Protein AF-A0AB37VPS9-F1 (afdb_monomer)

Mean predicted aligned error: 8.53 Å

Solvent-accessible surface area (backbone atoms only — not comparable to full-atom values): 5348 Å² total; per-residue (Å²): 116,68,68,62,53,52,53,49,54,53,52,51,53,51,50,54,55,52,51,55,50,50,52,54,50,50,58,49,52,54,51,54,52,53,57,55,56,74,69,49,90,49,88,87,37,69,68,48,52,62,51,52,50,54,52,51,51,55,49,50,55,50,40,47,56,32,31,77,67,76,70,34,85,84,60,55,94,59,53,62,61,53,54,52,50,57,51,53,64,75,75,109

Radius of gyration: 18.32 Å; Cα contacts (8 Å, |Δi|>4): 33; chains: 1; bounding box: 44×15×58 Å

pLDDT: mean 77.24, std 10.45, range [51.62, 88.75]

Structure (mmCIF, N/CA/C/O backbone):
data_AF-A0AB37VPS9-F1
#
_entry.id   AF-A0AB37VPS9-F1
#
loop_
_atom_site.group_PDB
_atom_site.id
_atom_site.type_symbol
_atom_site.label_atom_id
_atom_site.label_alt_id
_atom_site.label_comp_id
_atom_site.label_asym_id
_atom_site.label_entity_id
_atom_site.label_seq_id
_atom_site.pdbx_PDB_ins_code
_atom_site.Cartn_x
_atom_site.Cartn_y
_atom_site.Cartn_z
_atom_site.occupancy
_atom_site.B_iso_or_equiv
_atom_site.auth_seq_id
_atom_site.auth_comp_id
_atom_site.auth_asym_id
_atom_site.auth_atom_id
_atom_site.pdbx_PDB_model_num
ATOM 1 N N . MET A 1 1 ? -21.061 1.021 34.706 1.00 63.16 1 MET A N 1
ATOM 2 C CA . MET A 1 1 ? -21.100 1.383 33.267 1.00 63.16 1 MET A CA 1
ATOM 3 C C . MET A 1 1 ? -19.991 2.356 32.847 1.00 63.16 1 MET A C 1
ATOM 5 O O . MET A 1 1 ? -19.428 2.153 31.784 1.00 63.16 1 MET A O 1
ATOM 9 N N . LEU A 1 2 ? -19.597 3.344 33.666 1.00 68.31 2 LEU A N 1
ATOM 10 C CA . LEU A 1 2 ? -18.552 4.334 33.317 1.00 68.31 2 LEU A CA 1
ATOM 11 C C . LEU A 1 2 ? -17.146 3.759 33.032 1.00 68.31 2 LEU A C 1
ATOM 13 O O . LEU A 1 2 ? -16.463 4.247 32.137 1.00 68.31 2 LEU A O 1
ATOM 17 N N . TYR A 1 3 ? -16.723 2.704 33.736 1.00 71.00 3 TYR A N 1
ATOM 18 C CA . TYR A 1 3 ? -15.385 2.109 33.562 1.00 71.00 3 TYR A CA 1
ATOM 19 C C . TYR A 1 3 ? -15.191 1.443 32.184 1.00 71.00 3 TYR A C 1
ATOM 21 O O . TYR A 1 3 ? -14.120 1.525 31.584 1.00 71.00 3 TYR A O 1
ATOM 29 N N . GLY A 1 4 ? -16.252 0.828 31.648 1.00 76.38 4 GLY A N 1
ATOM 30 C CA . GLY A 1 4 ? -16.241 0.237 30.304 1.00 76.38 4 GLY A CA 1
ATOM 31 C C . GLY A 1 4 ? -16.140 1.295 29.204 1.00 76.38 4 GLY A C 1
ATOM 32 O O . GLY A 1 4 ? -15.419 1.109 28.231 1.00 76.38 4 GLY A O 1
ATOM 33 N N . LEU A 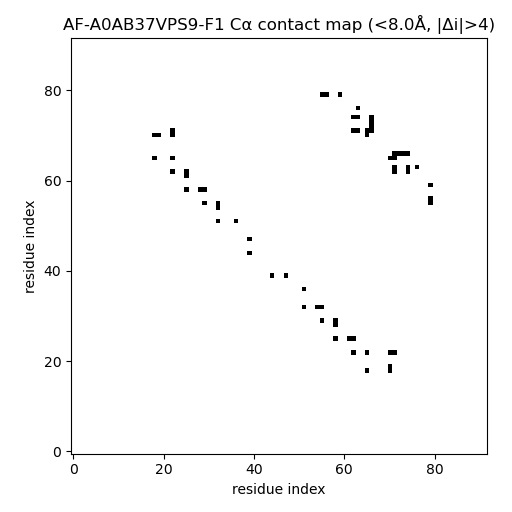1 5 ? -16.792 2.446 29.394 1.00 78.06 5 LEU A N 1
ATOM 34 C CA . LEU A 1 5 ? -16.706 3.556 28.447 1.00 78.06 5 LEU A CA 1
ATOM 35 C C . LEU A 1 5 ? -15.309 4.197 28.466 1.00 78.06 5 LEU A C 1
ATOM 37 O O . LEU A 1 5 ? -14.738 4.438 27.412 1.00 78.06 5 LEU A O 1
ATOM 41 N N . PHE A 1 6 ? -14.725 4.406 29.652 1.00 78.94 6 PHE A N 1
ATOM 42 C CA . PHE A 1 6 ? -13.376 4.971 29.796 1.00 78.94 6 PHE A CA 1
ATOM 43 C C . PHE A 1 6 ? -12.297 4.100 29.130 1.00 78.94 6 PHE A C 1
ATOM 45 O O . PHE A 1 6 ? -11.475 4.602 28.363 1.00 78.94 6 PHE A O 1
ATOM 52 N N . THR A 1 7 ? -12.334 2.787 29.377 1.00 82.62 7 THR A N 1
ATOM 53 C CA . THR A 1 7 ? -11.389 1.831 28.775 1.00 82.62 7 THR A CA 1
ATOM 54 C C . THR A 1 7 ? -11.543 1.747 27.257 1.00 82.62 7 THR A C 1
ATOM 56 O O . THR A 1 7 ? -10.533 1.746 26.555 1.00 82.62 7 THR A O 1
ATOM 59 N N . PHE A 1 8 ? -12.775 1.771 26.736 1.00 84.94 8 PHE A N 1
ATOM 60 C CA . PHE A 1 8 ? -13.041 1.816 25.296 1.00 84.94 8 PHE A CA 1
ATOM 61 C C . PHE A 1 8 ? -12.441 3.063 24.630 1.00 84.94 8 PHE A C 1
ATOM 63 O O . PHE A 1 8 ? -11.721 2.943 23.638 1.00 84.94 8 PHE A O 1
ATOM 70 N N . THR A 1 9 ? -12.659 4.255 25.196 1.00 87.25 9 THR A N 1
ATOM 71 C CA . THR A 1 9 ? -12.121 5.509 24.644 1.00 87.25 9 THR A CA 1
ATOM 72 C C . THR A 1 9 ? -10.592 5.515 24.637 1.00 87.25 9 THR A C 1
ATOM 74 O O . THR A 1 9 ? -9.971 5.947 23.664 1.00 87.25 9 THR A O 1
ATOM 77 N N . GLN A 1 10 ? -9.968 4.996 25.699 1.00 82.50 10 GLN A N 1
ATOM 78 C CA . GLN A 1 10 ? -8.512 4.906 25.796 1.00 82.50 10 GLN A CA 1
ATOM 79 C C . GLN A 1 10 ? -7.933 3.921 24.762 1.00 82.50 10 GLN A C 1
ATOM 81 O O . GLN A 1 10 ? -6.921 4.219 24.123 1.00 82.50 10 GLN A O 1
ATOM 86 N N . LEU A 1 11 ? -8.598 2.779 24.551 1.00 84.19 11 LEU A N 1
ATOM 87 C CA . LEU A 1 11 ? -8.208 1.781 23.552 1.00 84.19 11 LEU A CA 1
ATOM 88 C C . LEU A 1 11 ? -8.345 2.331 22.122 1.00 84.19 11 LEU A C 1
ATOM 90 O O . LEU A 1 11 ? -7.436 2.176 21.306 1.00 84.19 11 LEU A O 1
ATOM 94 N N . TYR A 1 12 ? -9.442 3.043 21.843 1.00 86.50 12 TYR A N 1
ATOM 95 C CA . TYR A 1 12 ? -9.675 3.702 20.558 1.00 86.50 12 TYR A CA 1
ATOM 96 C C . TYR A 1 12 ? -8.617 4.777 20.266 1.00 86.50 12 TYR A C 1
ATOM 98 O O . TYR A 1 12 ? -8.076 4.836 19.162 1.00 86.50 12 TYR A O 1
ATOM 106 N N . GLY A 1 13 ? -8.246 5.585 21.265 1.00 86.31 13 GLY A N 1
ATOM 107 C CA . GLY A 1 13 ? -7.177 6.579 21.132 1.00 86.31 13 GLY A CA 1
ATOM 108 C C . GLY A 1 13 ? -5.811 5.961 20.803 1.00 86.31 13 GLY A C 1
ATOM 109 O O . GLY A 1 13 ? -5.081 6.483 19.956 1.00 86.31 13 GLY A O 1
ATOM 110 N N . LEU A 1 14 ? -5.472 4.822 21.420 1.00 86.50 14 LEU A N 1
ATOM 111 C CA . LEU A 1 14 ? -4.243 4.087 21.103 1.00 86.50 14 LEU A CA 1
ATOM 112 C C . LEU A 1 14 ? -4.266 3.551 19.665 1.00 86.50 14 LEU A C 1
ATOM 114 O O . LEU A 1 14 ? -3.279 3.710 18.946 1.00 86.50 14 LEU A O 1
ATOM 118 N N . TYR A 1 15 ? -5.393 2.975 19.237 1.00 85.88 15 TYR A N 1
ATOM 119 C CA . TYR A 1 15 ? -5.587 2.486 17.871 1.00 85.88 15 TYR A CA 1
ATOM 120 C C . TYR A 1 15 ? -5.358 3.596 16.835 1.00 85.88 15 TYR A C 1
ATOM 122 O O . TYR A 1 15 ? -4.510 3.443 15.958 1.00 85.88 15 TYR A O 1
ATOM 130 N N . GLN A 1 16 ? -6.014 4.753 16.987 1.00 87.81 16 GLN A N 1
ATOM 131 C CA . GLN A 1 16 ? -5.840 5.900 16.083 1.00 87.81 16 GLN A CA 1
ATOM 132 C C . GLN A 1 16 ? -4.371 6.337 15.988 1.00 87.81 16 GLN A C 1
ATOM 134 O O . GLN A 1 16 ? -3.849 6.570 14.899 1.00 87.81 16 GLN A O 1
ATOM 139 N N . LYS A 1 17 ? -3.670 6.399 17.127 1.00 85.56 17 LYS A N 1
ATOM 140 C CA . LYS A 1 17 ? -2.251 6.775 17.173 1.00 85.56 17 LYS A CA 1
ATOM 141 C C . LYS A 1 17 ? -1.365 5.788 16.411 1.00 85.56 17 LYS A C 1
ATOM 143 O O . LYS A 1 17 ? -0.461 6.217 15.693 1.00 85.56 17 LYS A O 1
ATOM 148 N N . VAL A 1 18 ? -1.597 4.486 16.580 1.00 84.94 18 VAL A N 1
ATOM 149 C CA . VAL A 1 18 ? -0.838 3.441 15.878 1.00 84.94 18 VAL A CA 1
ATOM 150 C C . VAL A 1 18 ? -1.101 3.519 14.380 1.00 84.94 18 VAL A C 1
ATOM 152 O O . VAL A 1 18 ? -0.143 3.582 13.612 1.00 84.94 18 VAL A O 1
ATOM 155 N N . VAL A 1 19 ? -2.365 3.602 13.961 1.00 87.31 19 VAL A N 1
ATOM 156 C CA . VAL A 1 19 ? -2.703 3.647 12.535 1.00 87.31 19 VAL A CA 1
ATOM 157 C C . VAL A 1 19 ? -2.142 4.899 11.860 1.00 87.31 19 VAL A C 1
ATOM 159 O O . VAL A 1 19 ? -1.519 4.790 10.807 1.00 87.31 19 VAL A O 1
ATOM 162 N N . ASN A 1 20 ? -2.220 6.067 12.500 1.00 85.38 20 ASN A N 1
ATOM 163 C CA . ASN A 1 20 ? -1.612 7.293 11.970 1.00 85.38 20 ASN A CA 1
ATOM 164 C C . ASN A 1 20 ? -0.088 7.169 11.799 1.00 85.38 20 ASN A C 1
ATOM 166 O O . ASN A 1 20 ? 0.487 7.719 10.857 1.00 85.38 20 ASN A O 1
ATOM 170 N N . LYS A 1 21 ? 0.586 6.425 12.685 1.00 83.81 21 LYS A N 1
ATOM 171 C CA . LYS A 1 21 ? 2.020 6.149 12.546 1.00 83.81 21 LYS A CA 1
ATOM 172 C C . LYS A 1 21 ? 2.300 5.239 11.349 1.00 83.81 21 LYS A C 1
ATOM 174 O O . LYS A 1 21 ? 3.259 5.499 10.630 1.00 83.81 21 LYS A O 1
ATOM 179 N N . ILE A 1 22 ? 1.461 4.229 11.112 1.00 86.81 22 ILE A N 1
ATOM 180 C CA . ILE A 1 22 ? 1.560 3.359 9.930 1.00 86.81 22 ILE A CA 1
ATOM 181 C C . ILE A 1 22 ? 1.375 4.191 8.657 1.00 86.81 22 ILE A C 1
ATOM 183 O O . ILE A 1 22 ? 2.242 4.147 7.792 1.00 86.81 22 ILE A O 1
ATOM 187 N N . VAL A 1 23 ? 0.335 5.031 8.583 1.00 86.44 23 VAL A N 1
ATOM 188 C CA . VAL A 1 23 ? 0.104 5.957 7.455 1.00 86.44 23 VAL A CA 1
ATOM 189 C C . VAL A 1 23 ? 1.341 6.821 7.180 1.00 86.44 23 VAL A C 1
ATOM 191 O O . VAL A 1 23 ? 1.767 6.966 6.036 1.00 86.44 23 VAL A O 1
ATOM 194 N N . SER A 1 24 ? 1.961 7.374 8.229 1.00 84.31 24 SER A N 1
ATOM 195 C CA . SER A 1 24 ? 3.174 8.186 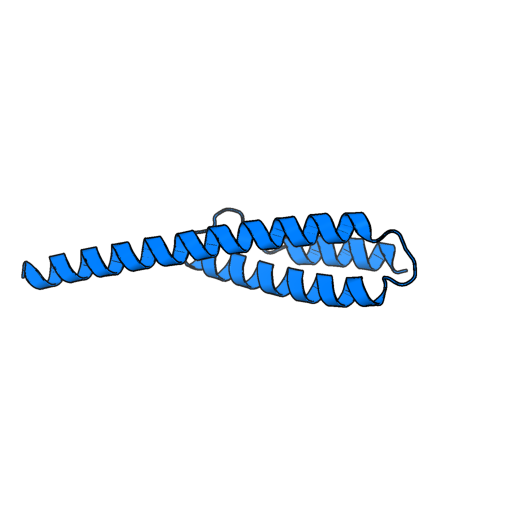8.082 1.00 84.31 24 SER A CA 1
ATOM 196 C C . SER A 1 24 ? 4.364 7.391 7.538 1.00 84.31 24 SER A C 1
ATOM 198 O O . SER A 1 24 ? 5.105 7.924 6.715 1.00 84.31 24 SER A O 1
ATOM 200 N N . VAL A 1 25 ? 4.558 6.147 7.982 1.00 84.19 25 VAL A N 1
ATOM 201 C CA . VAL A 1 25 ? 5.640 5.277 7.491 1.00 84.19 25 VAL A CA 1
ATOM 202 C C . VAL A 1 25 ? 5.400 4.880 6.037 1.00 84.19 25 VAL A C 1
ATOM 204 O O . VAL A 1 25 ? 6.321 4.975 5.235 1.00 8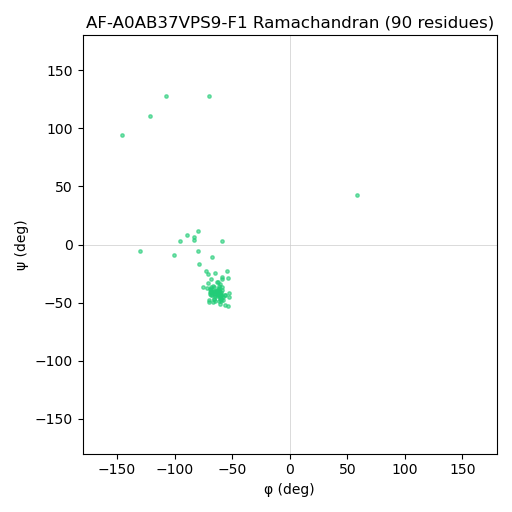4.19 25 VAL A O 1
ATOM 207 N N . VAL A 1 26 ? 4.168 4.518 5.680 1.00 88.75 26 VAL A N 1
ATOM 208 C CA . VAL A 1 26 ? 3.782 4.161 4.305 1.00 88.75 26 VAL A CA 1
ATOM 209 C C . VAL A 1 26 ? 4.071 5.307 3.342 1.00 88.75 26 VAL A C 1
ATOM 211 O O . VAL A 1 26 ? 4.735 5.094 2.337 1.00 88.75 26 VAL A O 1
ATOM 214 N N . ASN A 1 27 ? 3.670 6.535 3.684 1.00 84.19 27 ASN A N 1
ATOM 215 C CA . ASN A 1 27 ? 3.947 7.708 2.850 1.00 84.19 27 ASN A CA 1
ATOM 216 C C . ASN A 1 27 ? 5.451 7.987 2.679 1.00 84.19 27 ASN A C 1
ATOM 218 O O . ASN A 1 27 ? 5.861 8.500 1.642 1.00 84.19 27 ASN A O 1
ATOM 222 N N . LYS A 1 28 ? 6.278 7.685 3.691 1.00 85.00 28 LYS A N 1
ATOM 223 C CA . LYS A 1 28 ? 7.739 7.824 3.577 1.00 85.00 28 LYS A CA 1
ATOM 224 C C . LYS A 1 28 ? 8.326 6.783 2.635 1.00 85.00 28 LYS A C 1
ATOM 226 O O . LYS A 1 28 ? 9.087 7.156 1.753 1.00 85.00 28 LYS A O 1
ATOM 231 N N . LEU A 1 29 ? 7.936 5.520 2.801 1.00 84.50 29 LEU A N 1
ATOM 232 C CA . LEU A 1 29 ? 8.389 4.433 1.935 1.00 84.50 29 LEU A CA 1
ATOM 233 C C . LEU A 1 29 ? 8.000 4.691 0.477 1.00 84.50 29 LEU A C 1
ATOM 235 O O . LEU A 1 29 ? 8.811 4.479 -0.414 1.00 84.50 29 LEU A O 1
ATOM 239 N N . ASP A 1 30 ? 6.789 5.199 0.239 1.00 83.12 30 ASP A N 1
ATOM 240 C CA . ASP A 1 30 ? 6.302 5.482 -1.113 1.00 83.12 30 ASP A CA 1
ATOM 241 C C . ASP A 1 30 ? 7.200 6.496 -1.833 1.00 83.12 30 ASP A C 1
ATOM 243 O O . ASP A 1 30 ? 7.632 6.267 -2.962 1.00 83.12 30 ASP A O 1
ATOM 247 N N . LYS A 1 31 ? 7.575 7.559 -1.111 1.00 82.94 31 LYS A N 1
ATOM 248 C CA . LYS A 1 31 ? 8.493 8.595 -1.583 1.00 82.94 31 LYS A CA 1
ATOM 249 C C . LYS A 1 31 ? 9.923 8.076 -1.781 1.00 82.94 31 LYS A C 1
ATOM 251 O O . LYS A 1 31 ? 10.556 8.411 -2.776 1.00 82.94 31 LYS A O 1
ATOM 256 N N . GLU A 1 32 ? 10.440 7.276 -0.849 1.00 80.38 32 GLU A N 1
ATOM 257 C CA . GLU A 1 32 ? 11.777 6.671 -0.965 1.00 80.38 32 GLU A CA 1
ATOM 258 C C . GLU A 1 32 ? 11.868 5.753 -2.198 1.00 80.38 32 GLU A C 1
ATOM 260 O O . GLU A 1 32 ? 12.884 5.753 -2.896 1.00 80.38 32 GLU A O 1
ATOM 265 N N . LEU A 1 33 ? 10.797 5.017 -2.520 1.00 79.56 33 LEU A N 1
ATOM 266 C CA . LEU A 1 33 ? 10.736 4.205 -3.738 1.00 79.56 33 LEU A CA 1
ATOM 267 C C . LEU A 1 33 ? 10.671 5.045 -5.018 1.00 79.56 33 LEU A C 1
ATOM 269 O O . LEU A 1 33 ? 11.315 4.673 -6.001 1.00 79.56 33 LEU A O 1
ATOM 273 N N . ASP A 1 34 ? 9.940 6.163 -5.026 1.00 77.12 34 ASP A N 1
ATOM 274 C CA . ASP A 1 34 ? 9.935 7.093 -6.166 1.00 77.12 34 ASP A CA 1
ATOM 275 C C . ASP A 1 34 ? 11.339 7.648 -6.439 1.00 77.12 34 ASP A C 1
ATOM 277 O O . ASP A 1 34 ? 11.819 7.626 -7.575 1.00 77.12 34 ASP A O 1
ATOM 281 N N . GLU A 1 35 ? 12.041 8.087 -5.390 1.00 71.88 35 GLU A N 1
ATOM 282 C CA . GLU A 1 35 ? 13.410 8.601 -5.492 1.00 71.88 35 GLU A CA 1
ATOM 283 C C . GLU A 1 35 ? 14.371 7.533 -6.045 1.00 71.88 35 GLU A C 1
ATOM 285 O O . GLU A 1 35 ? 15.162 7.815 -6.949 1.00 71.88 35 GLU A O 1
ATOM 290 N N . LEU A 1 36 ? 14.263 6.278 -5.592 1.00 67.50 36 LEU A N 1
ATOM 291 C CA . LEU A 1 36 ? 15.070 5.168 -6.113 1.00 67.50 36 LEU A CA 1
ATOM 292 C C . LEU A 1 36 ? 14.815 4.873 -7.599 1.00 67.50 36 LEU A C 1
ATOM 294 O O . LEU A 1 36 ? 15.750 4.469 -8.300 1.00 67.50 36 LEU A O 1
ATOM 298 N N . ASN A 1 37 ? 13.589 5.087 -8.086 1.00 65.12 37 ASN A N 1
ATOM 299 C CA . ASN A 1 37 ? 13.246 4.886 -9.493 1.00 65.12 37 ASN A CA 1
ATOM 300 C C . ASN A 1 37 ? 13.935 5.921 -10.400 1.00 65.12 37 ASN A C 1
ATOM 302 O O . ASN A 1 37 ? 14.505 5.561 -11.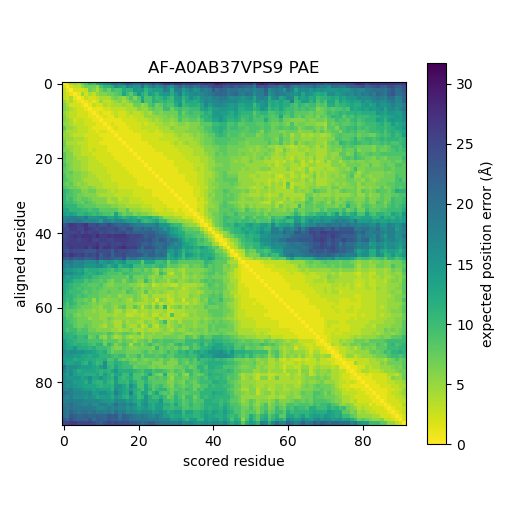432 1.00 65.12 37 ASN A O 1
ATOM 306 N N . THR A 1 38 ? 13.988 7.189 -9.967 1.00 64.62 38 THR A N 1
ATOM 307 C CA . THR A 1 38 ? 14.666 8.271 -10.715 1.00 64.62 38 THR A CA 1
ATOM 308 C C . THR A 1 38 ? 16.176 8.073 -10.834 1.00 64.62 38 THR A C 1
ATOM 310 O O . THR A 1 38 ? 16.798 8.539 -11.782 1.00 64.62 38 THR A O 1
ATOM 313 N N . LEU A 1 39 ? 16.784 7.322 -9.913 1.00 55.50 39 LEU A N 1
ATOM 314 C CA . LEU A 1 39 ? 18.211 7.021 -9.954 1.00 55.50 39 LEU A CA 1
ATOM 315 C C . LEU A 1 39 ? 18.545 5.896 -10.950 1.00 55.50 39 LEU A C 1
ATOM 317 O O . LEU A 1 39 ? 19.722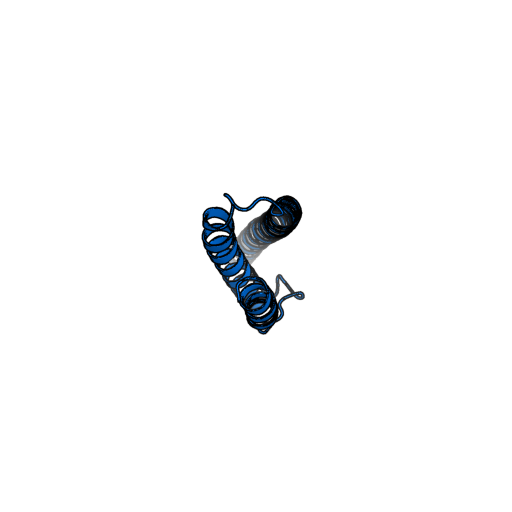 5.580 -11.114 1.00 55.50 39 LEU A O 1
ATOM 321 N N . SER A 1 40 ? 17.567 5.231 -11.580 1.00 53.56 40 SER A N 1
ATOM 322 C CA . SER A 1 40 ? 17.750 3.920 -12.223 1.00 53.56 40 SER A CA 1
ATOM 323 C C . SER A 1 40 ? 18.326 3.889 -13.653 1.00 53.56 40 SER A C 1
ATOM 325 O O . SER A 1 40 ? 18.496 2.796 -14.183 1.00 53.56 40 SER A O 1
ATOM 327 N N . GLU A 1 41 ? 18.766 5.016 -14.228 1.00 57.78 41 GLU A N 1
ATOM 328 C CA . GLU A 1 41 ? 19.274 5.149 -15.619 1.00 57.78 41 GLU A CA 1
ATOM 329 C C . GLU A 1 41 ? 20.502 4.275 -16.014 1.00 57.78 41 GLU A C 1
ATOM 331 O O . GLU A 1 41 ? 20.999 4.371 -17.133 1.00 57.78 41 GLU A O 1
ATOM 336 N N . ASN A 1 42 ? 21.020 3.401 -15.141 1.00 55.31 42 ASN A N 1
ATOM 337 C CA . ASN A 1 42 ? 22.232 2.606 -15.387 1.00 55.31 42 ASN A CA 1
ATOM 338 C C . ASN A 1 42 ? 21.912 1.105 -15.649 1.00 55.31 42 ASN A C 1
ATOM 340 O O . ASN A 1 42 ? 21.259 0.482 -14.807 1.00 55.31 42 ASN A O 1
ATOM 344 N N . PRO A 1 43 ? 22.402 0.480 -16.744 1.00 53.00 43 PRO A N 1
ATOM 345 C CA . PRO A 1 43 ? 22.095 -0.906 -17.144 1.00 53.00 43 PRO A CA 1
ATOM 346 C C . PRO A 1 43 ? 22.349 -2.026 -16.116 1.00 53.00 43 PRO A C 1
ATOM 348 O O . PRO A 1 43 ? 21.695 -3.068 -16.186 1.00 53.00 43 PRO A O 1
ATOM 351 N N . GLU A 1 44 ? 23.227 -1.841 -15.124 1.00 56.25 44 GLU A N 1
ATOM 352 C CA . GLU A 1 44 ? 23.422 -2.819 -14.031 1.00 56.25 44 GLU A CA 1
ATOM 353 C C . GLU A 1 44 ? 22.194 -2.937 -13.090 1.00 56.25 44 GLU A C 1
ATOM 355 O O . GLU A 1 44 ? 22.085 -3.867 -12.288 1.00 56.25 44 GLU A O 1
ATOM 360 N N . LYS A 1 45 ? 21.212 -2.029 -13.206 1.00 54.34 45 LYS A N 1
ATOM 361 C CA . LYS A 1 45 ? 20.057 -1.885 -12.300 1.00 54.34 45 LYS A CA 1
ATOM 362 C C . LYS A 1 45 ? 18.823 -2.716 -12.666 1.00 54.34 45 LYS A C 1
ATOM 364 O O . LYS A 1 45 ? 17.804 -2.610 -11.985 1.00 54.34 45 LYS A O 1
ATOM 369 N N . LYS A 1 46 ? 18.898 -3.631 -13.640 1.00 53.19 46 LYS A N 1
ATOM 370 C CA . LYS A 1 46 ? 17.800 -4.582 -13.941 1.00 53.19 46 LYS A CA 1
ATOM 371 C C . LYS A 1 46 ? 17.432 -5.463 -12.726 1.00 53.19 46 LYS A C 1
ATOM 373 O O . LYS A 1 46 ? 16.277 -5.852 -12.564 1.00 53.19 46 LYS A O 1
ATOM 378 N N . HIS A 1 47 ? 18.392 -5.713 -11.825 1.00 51.72 47 HIS A N 1
ATOM 379 C CA . HIS A 1 47 ? 18.160 -6.346 -10.517 1.00 51.72 47 HIS A CA 1
ATOM 380 C C . HIS A 1 47 ? 17.423 -5.442 -9.509 1.00 51.72 47 HIS A C 1
ATOM 382 O O . HIS A 1 47 ? 16.737 -5.955 -8.626 1.00 51.72 47 HIS A O 1
ATOM 388 N N . ASN A 1 48 ? 17.523 -4.117 -9.651 1.00 66.94 48 ASN A N 1
ATOM 389 C CA . ASN A 1 48 ? 16.844 -3.149 -8.793 1.00 66.94 48 ASN A CA 1
ATOM 390 C C . ASN A 1 48 ? 15.346 -3.050 -9.123 1.00 66.94 48 ASN A C 1
ATOM 392 O O . ASN A 1 48 ? 14.533 -2.994 -8.212 1.00 66.94 48 ASN A O 1
ATOM 396 N N . LEU A 1 49 ? 14.962 -3.143 -10.402 1.00 70.50 49 LEU A N 1
ATOM 397 C CA . LEU A 1 49 ? 13.557 -3.048 -10.834 1.00 70.50 49 LEU A CA 1
ATOM 398 C C . LEU A 1 49 ? 12.661 -4.136 -10.232 1.00 70.50 49 LEU A C 1
ATOM 400 O O . LEU A 1 49 ? 11.590 -3.836 -9.719 1.00 70.50 49 LEU A O 1
ATOM 404 N N . LYS A 1 50 ? 13.101 -5.403 -10.225 1.00 69.88 50 LYS A N 1
ATOM 405 C CA . LYS A 1 50 ? 12.325 -6.488 -9.590 1.00 69.88 50 LYS A CA 1
ATOM 406 C C . LYS A 1 50 ? 12.145 -6.271 -8.088 1.00 69.88 50 LYS A C 1
ATOM 408 O O . LYS A 1 50 ? 11.088 -6.593 -7.556 1.00 69.88 50 LYS A O 1
ATOM 413 N N . LYS A 1 51 ? 13.175 -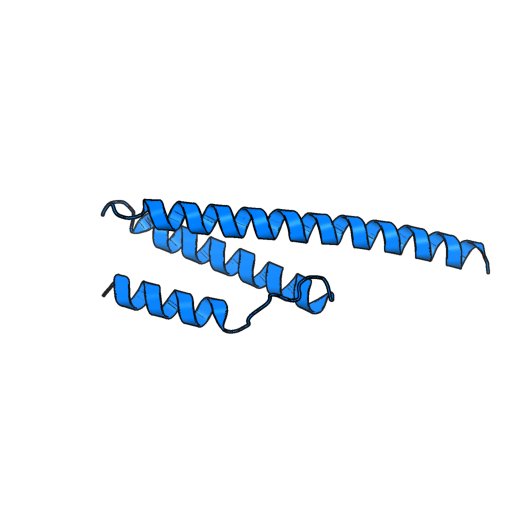5.759 -7.410 1.00 74.31 51 LYS A N 1
ATOM 414 C CA . LYS A 1 51 ? 13.134 -5.482 -5.972 1.00 74.31 51 LYS A CA 1
ATOM 415 C C . LYS A 1 51 ? 12.202 -4.306 -5.671 1.00 74.31 51 LYS A C 1
ATOM 417 O O . LYS A 1 51 ? 11.284 -4.467 -4.876 1.00 74.31 51 LYS A O 1
ATOM 422 N N . TRP A 1 52 ? 12.372 -3.204 -6.396 1.00 77.31 52 TRP A N 1
ATOM 423 C CA . TRP A 1 52 ? 11.508 -2.024 -6.358 1.00 77.31 52 TRP A CA 1
ATOM 424 C C . TRP A 1 52 ? 10.033 -2.389 -6.568 1.00 77.31 52 TRP A C 1
ATOM 426 O O . TRP A 1 52 ? 9.159 -1.935 -5.842 1.00 77.31 52 TRP A O 1
ATOM 436 N N . LEU A 1 53 ? 9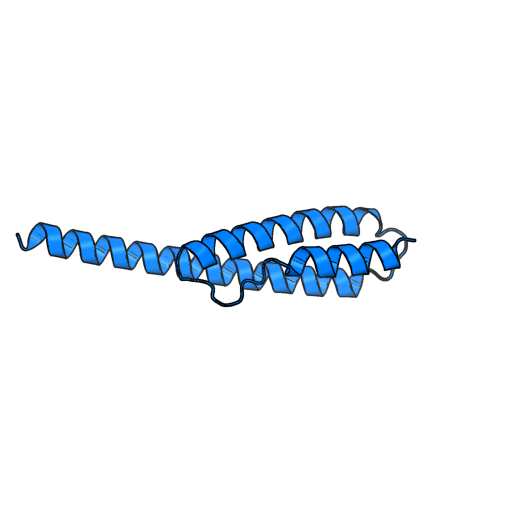.757 -3.300 -7.500 1.00 77.88 53 LEU A N 1
ATOM 437 C CA . LEU A 1 53 ? 8.408 -3.753 -7.820 1.00 77.88 53 LEU A CA 1
ATOM 438 C C . LEU A 1 53 ? 7.770 -4.576 -6.686 1.00 77.88 53 LEU A C 1
ATOM 440 O O . LEU A 1 53 ? 6.579 -4.445 -6.408 1.00 77.88 53 LEU A O 1
ATOM 444 N N . VAL A 1 54 ? 8.555 -5.419 -6.007 1.00 79.19 54 VAL A N 1
ATOM 445 C CA . VAL A 1 54 ? 8.103 -6.130 -4.799 1.00 79.19 54 VAL A CA 1
ATOM 446 C C . VAL A 1 54 ? 7.834 -5.141 -3.661 1.00 79.19 54 VAL A C 1
ATOM 448 O O . VAL A 1 54 ? 6.832 -5.282 -2.961 1.00 79.19 54 VAL A O 1
ATOM 451 N N . GLU A 1 55 ? 8.681 -4.123 -3.504 1.00 82.94 55 GLU A N 1
ATOM 452 C CA . GLU A 1 55 ? 8.509 -3.065 -2.503 1.00 82.94 55 GLU A CA 1
ATOM 453 C C . GLU A 1 55 ? 7.252 -2.218 -2.791 1.00 82.94 55 GLU A C 1
ATOM 455 O O . GLU A 1 55 ? 6.448 -2.001 -1.883 1.00 82.94 55 GLU A O 1
ATOM 460 N N . ARG A 1 56 ? 6.994 -1.849 -4.055 1.00 85.25 56 ARG A N 1
ATOM 461 C CA . ARG A 1 56 ? 5.769 -1.149 -4.490 1.00 85.25 56 ARG A CA 1
ATOM 462 C C . ARG A 1 56 ? 4.504 -1.953 -4.208 1.00 85.25 56 ARG A C 1
ATOM 464 O O . ARG A 1 56 ? 3.560 -1.411 -3.634 1.00 85.25 56 ARG A O 1
ATOM 471 N N . LYS A 1 57 ? 4.497 -3.258 -4.517 1.00 82.00 57 LYS A N 1
ATOM 472 C CA . LYS A 1 57 ? 3.372 -4.145 -4.161 1.00 82.00 57 LYS A CA 1
ATOM 473 C C . LYS A 1 57 ? 3.116 -4.165 -2.658 1.00 82.00 57 LYS A C 1
ATOM 475 O O . LYS A 1 57 ? 1.970 -4.064 -2.236 1.00 82.00 57 LYS A O 1
ATOM 480 N N . ALA A 1 58 ? 4.171 -4.276 -1.851 1.00 83.44 58 ALA A N 1
ATOM 481 C CA . ALA A 1 58 ? 4.034 -4.306 -0.399 1.00 83.44 58 ALA A CA 1
ATOM 482 C C . ALA A 1 58 ? 3.421 -3.004 0.143 1.00 83.44 58 ALA A C 1
ATOM 484 O O . ALA A 1 58 ? 2.527 -3.052 0.985 1.00 83.44 58 ALA A O 1
ATOM 485 N N . ILE A 1 59 ? 3.852 -1.845 -0.364 1.00 86.94 59 ILE A N 1
ATOM 486 C CA . ILE A 1 59 ? 3.269 -0.547 0.006 1.00 86.94 59 ILE A CA 1
ATOM 487 C C . ILE A 1 59 ? 1.799 -0.468 -0.405 1.00 86.94 59 ILE A C 1
ATOM 489 O O . ILE A 1 59 ? 0.976 -0.032 0.399 1.00 86.94 59 ILE A O 1
ATOM 493 N N . HIS A 1 60 ? 1.456 -0.907 -1.616 1.00 87.19 60 HIS A N 1
ATOM 494 C CA . HIS A 1 60 ? 0.085 -0.877 -2.118 1.00 87.19 60 HIS A CA 1
ATOM 495 C C . HIS A 1 60 ? -0.875 -1.736 -1.275 1.00 87.19 60 HIS A C 1
ATOM 497 O O . HIS A 1 60 ? -1.961 -1.278 -0.923 1.00 87.19 60 HIS A O 1
ATOM 503 N N . GLU A 1 61 ? -0.457 -2.933 -0.856 1.00 82.69 61 GLU A N 1
ATOM 504 C CA . GLU A 1 61 ? -1.247 -3.770 0.062 1.00 82.69 61 GLU A CA 1
ATOM 505 C C . GLU A 1 61 ? -1.468 -3.081 1.419 1.00 82.69 61 GLU A C 1
ATOM 507 O O . GLU A 1 61 ? -2.565 -3.119 1.976 1.00 82.69 61 GLU A O 1
ATOM 512 N N . ILE A 1 62 ? -0.462 -2.375 1.949 1.00 87.75 62 ILE A N 1
ATOM 513 C CA . ILE A 1 62 ? -0.634 -1.613 3.194 1.00 87.75 62 ILE A CA 1
ATOM 514 C C . ILE A 1 62 ? -1.569 -0.412 2.973 1.00 87.75 62 ILE A C 1
ATOM 516 O O . ILE A 1 62 ? -2.423 -0.154 3.823 1.00 87.75 62 ILE A O 1
ATOM 520 N N . LYS A 1 63 ? -1.459 0.305 1.841 1.00 86.31 63 LYS A N 1
ATOM 521 C CA . LYS A 1 63 ? -2.390 1.386 1.463 1.00 86.31 63 LYS A CA 1
ATOM 522 C C . LYS A 1 63 ? -3.835 0.866 1.433 1.00 86.31 63 LYS A C 1
ATOM 524 O O . LYS A 1 63 ? -4.710 1.518 1.998 1.00 86.31 63 LYS A O 1
ATOM 529 N N . LYS A 1 64 ? -4.068 -0.325 0.867 1.00 85.25 64 LYS A N 1
ATOM 530 C CA . LYS A 1 64 ? -5.378 -0.995 0.844 1.00 85.25 64 LYS A CA 1
ATOM 531 C C . LYS A 1 64 ? -5.909 -1.288 2.249 1.00 85.25 64 LYS A C 1
ATOM 533 O O . LYS A 1 64 ? -7.013 -0.867 2.576 1.00 85.25 64 LYS A O 1
ATOM 538 N N . ILE A 1 65 ? -5.111 -1.926 3.109 1.00 84.69 65 ILE A N 1
ATOM 539 C CA . ILE A 1 65 ? -5.503 -2.230 4.501 1.00 84.69 65 ILE A CA 1
ATOM 540 C C . ILE A 1 65 ? -5.849 -0.945 5.272 1.00 84.69 65 ILE A C 1
ATOM 542 O O . ILE A 1 65 ? -6.792 -0.908 6.062 1.00 84.69 65 ILE A O 1
ATOM 546 N N . LEU A 1 66 ? -5.096 0.136 5.052 1.00 84.62 66 LEU A N 1
ATOM 547 C CA . LEU A 1 66 ? -5.375 1.428 5.678 1.00 84.62 66 LEU A CA 1
ATOM 548 C C . LEU A 1 66 ? -6.629 2.106 5.109 1.00 84.62 66 LEU A C 1
ATOM 550 O O . LEU A 1 66 ? -7.319 2.812 5.845 1.00 84.62 66 LEU A O 1
ATOM 554 N N . HIS A 1 67 ? -6.924 1.911 3.825 1.00 86.50 67 HIS A N 1
ATOM 555 C CA . HIS A 1 67 ? -8.163 2.371 3.208 1.00 86.50 67 HIS A CA 1
ATOM 556 C C . HIS A 1 67 ? -9.374 1.632 3.786 1.00 86.50 67 HIS A C 1
ATOM 558 O O . HIS A 1 67 ? -10.322 2.274 4.226 1.00 86.50 67 HIS A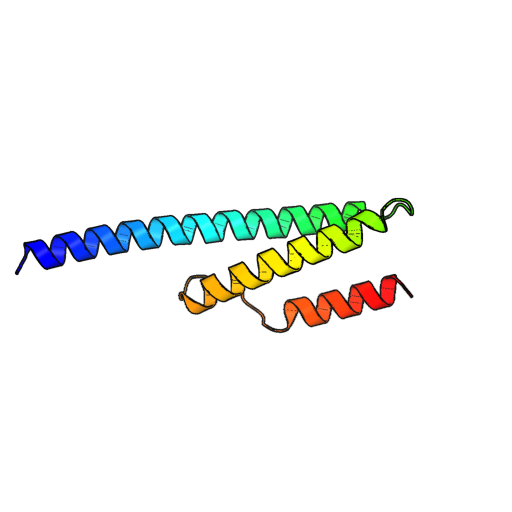 O 1
ATO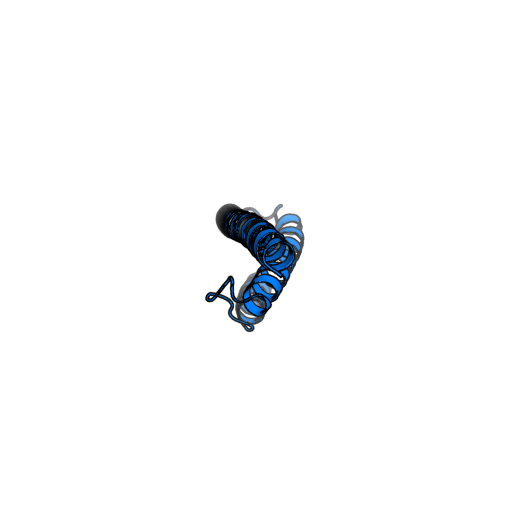M 564 N N . GLU A 1 68 ? -9.300 0.302 3.900 1.00 82.69 68 GLU A N 1
ATOM 565 C CA . GLU A 1 68 ? -10.324 -0.533 4.547 1.00 82.69 68 GLU A CA 1
ATOM 566 C C . GLU A 1 68 ? -10.560 -0.139 6.017 1.00 82.69 68 GLU A C 1
ATOM 568 O O . GLU A 1 68 ? -11.670 -0.264 6.532 1.00 82.69 68 GLU A O 1
ATOM 573 N N . ALA A 1 69 ? -9.531 0.383 6.691 1.00 82.44 69 ALA A N 1
ATOM 574 C CA . ALA A 1 69 ? -9.616 0.921 8.048 1.00 82.44 69 ALA A CA 1
ATOM 575 C C . ALA A 1 69 ? -10.124 2.379 8.131 1.00 82.44 69 ALA A C 1
ATOM 577 O O . ALA A 1 69 ? -10.127 2.948 9.226 1.00 82.44 69 ALA A O 1
ATOM 578 N N . ASP A 1 70 ? -10.521 2.995 7.011 1.00 82.56 70 ASP A N 1
ATOM 579 C CA . ASP A 1 70 ? -10.973 4.392 6.907 1.00 82.56 70 ASP A CA 1
ATOM 580 C C . ASP A 1 70 ? -9.903 5.403 7.379 1.00 82.56 70 ASP A C 1
ATOM 582 O O . ASP A 1 70 ? -10.120 6.312 8.195 1.00 82.56 70 ASP A O 1
ATOM 586 N N . LYS A 1 71 ? -8.652 5.138 6.980 1.00 84.69 71 LYS A N 1
ATOM 587 C CA . LYS A 1 71 ? -7.443 5.866 7.421 1.00 84.69 71 LYS A CA 1
ATOM 588 C C . LYS A 1 71 ? -6.557 6.314 6.265 1.00 84.69 71 LYS A C 1
ATOM 590 O O . LYS A 1 71 ? -5.582 7.030 6.495 1.00 84.69 71 LYS A O 1
ATOM 595 N N . TYR A 1 72 ? -6.887 5.916 5.038 1.00 75.69 72 TYR A N 1
ATOM 596 C CA . TYR A 1 72 ? -6.139 6.273 3.839 1.00 75.69 72 TYR A CA 1
ATOM 597 C C . TYR A 1 72 ? -7.074 6.450 2.640 1.00 75.69 72 TYR A C 1
ATOM 599 O O . TYR A 1 72 ? -7.411 5.497 1.948 1.00 75.69 72 TYR A O 1
ATOM 607 N N . GLU A 1 73 ? -7.506 7.683 2.377 1.00 78.31 73 GLU A N 1
ATOM 608 C CA . GLU A 1 73 ? -8.428 7.981 1.265 1.00 78.31 73 GLU A CA 1
ATOM 609 C C . GLU A 1 73 ? -7.770 7.890 -0.118 1.00 78.31 73 GLU A C 1
ATOM 611 O O . GLU A 1 73 ? -8.455 7.684 -1.110 1.00 78.31 73 GLU A O 1
ATOM 616 N N . LYS A 1 74 ? -6.442 8.030 -0.205 1.00 80.00 74 LYS A N 1
ATOM 617 C CA . LYS A 1 74 ? -5.709 8.138 -1.481 1.00 80.00 74 LYS A CA 1
ATOM 618 C C . LYS A 1 74 ? -5.464 6.801 -2.190 1.00 80.00 74 LYS A C 1
ATOM 620 O O . LYS A 1 74 ? -4.631 6.741 -3.086 1.00 80.00 74 LYS A O 1
ATOM 625 N N . TYR A 1 75 ? -6.115 5.729 -1.755 1.00 83.50 75 TYR A N 1
ATOM 626 C CA . TYR A 1 75 ? -5.953 4.418 -2.371 1.00 83.50 75 TYR A CA 1
ATOM 627 C C . TYR A 1 75 ? -6.595 4.393 -3.768 1.00 83.50 75 TYR A C 1
ATOM 629 O O . TYR A 1 75 ? -7.762 4.746 -3.918 1.00 83.50 75 TYR A O 1
ATOM 637 N N . ASP A 1 76 ? -5.837 3.959 -4.776 1.00 84.25 76 ASP A N 1
ATOM 638 C CA . ASP A 1 76 ? -6.333 3.664 -6.126 1.00 84.25 76 ASP A CA 1
ATOM 639 C C . ASP A 1 76 ? -6.022 2.203 -6.440 1.00 84.25 76 ASP A C 1
ATOM 641 O O . ASP A 1 76 ? -4.867 1.848 -6.642 1.00 84.25 76 ASP A O 1
ATOM 645 N N . GLU A 1 77 ? -7.052 1.362 -6.521 1.00 82.25 77 GLU A N 1
ATOM 646 C CA . GLU A 1 77 ? -6.934 -0.071 -6.826 1.00 82.25 77 GLU A CA 1
ATOM 647 C C . GLU A 1 77 ? -6.146 -0.352 -8.118 1.00 82.25 77 GLU A C 1
ATOM 649 O O . GLU A 1 77 ? -5.482 -1.378 -8.230 1.00 82.25 77 GLU A O 1
ATOM 654 N N . LYS A 1 78 ? -6.167 0.575 -9.084 1.00 84.75 78 LYS A N 1
ATOM 655 C CA . LYS A 1 78 ? -5.510 0.418 -10.390 1.00 84.75 78 LYS A CA 1
ATOM 656 C C . LYS A 1 78 ? -4.117 1.046 -10.455 1.00 84.75 78 LYS A C 1
ATOM 658 O O . LYS A 1 78 ? -3.524 1.056 -11.532 1.00 84.75 78 LYS A O 1
ATOM 663 N N . GLU A 1 79 ? -3.609 1.602 -9.354 1.00 83.69 79 GLU A N 1
ATOM 664 C CA . GLU A 1 79 ? -2.279 2.229 -9.268 1.00 83.69 79 GLU A CA 1
ATOM 665 C C . GLU A 1 79 ? -1.189 1.261 -9.748 1.00 83.69 79 GLU A C 1
ATOM 667 O O . GLU A 1 79 ? -0.468 1.567 -10.697 1.00 83.69 79 GLU A O 1
ATOM 672 N N . LEU A 1 80 ? -1.155 0.048 -9.182 1.00 81.75 80 LEU A N 1
ATOM 673 C CA . LEU A 1 80 ? -0.181 -0.971 -9.573 1.00 81.75 80 LEU A CA 1
ATOM 674 C C . LEU A 1 80 ? -0.305 -1.342 -11.052 1.00 81.75 80 LEU A C 1
ATOM 676 O O . LEU A 1 80 ? 0.708 -1.401 -11.737 1.00 81.75 80 LEU A O 1
ATOM 680 N N . ASP A 1 81 ? -1.513 -1.569 -11.572 1.00 82.31 81 ASP A N 1
ATOM 681 C CA . ASP A 1 81 ? -1.703 -1.980 -12.970 1.00 82.31 81 ASP A CA 1
ATOM 682 C C . ASP A 1 81 ? -1.137 -0.956 -13.968 1.00 82.31 81 ASP A C 1
ATOM 684 O O . ASP A 1 81 ? -0.574 -1.337 -14.999 1.00 82.31 81 ASP A O 1
ATOM 688 N N . LYS A 1 82 ? -1.259 0.343 -13.660 1.00 82.88 82 LYS A N 1
ATOM 689 C CA . LYS A 1 82 ? -0.691 1.426 -14.477 1.00 82.88 82 LYS A CA 1
ATOM 690 C C . LYS A 1 82 ? 0.838 1.385 -14.445 1.00 82.88 82 LYS A C 1
ATOM 692 O O . LYS A 1 82 ? 1.460 1.341 -15.502 1.00 82.88 82 LYS A O 1
ATOM 697 N N . GLU A 1 83 ? 1.427 1.301 -13.254 1.00 77.00 83 GLU A N 1
ATOM 698 C CA . GLU A 1 83 ? 2.884 1.235 -13.071 1.00 77.00 83 GLU A CA 1
ATOM 699 C C . GLU A 1 83 ? 3.500 -0.023 -13.699 1.00 77.00 83 GLU A C 1
ATOM 701 O O . GLU A 1 83 ? 4.558 0.030 -14.327 1.00 77.00 83 GLU A O 1
ATOM 706 N N . PHE A 1 84 ? 2.819 -1.166 -13.573 1.00 77.19 84 PHE A N 1
ATOM 707 C CA . PHE A 1 84 ? 3.225 -2.427 -14.190 1.00 77.19 84 PHE A CA 1
ATOM 708 C C . PHE A 1 84 ? 3.302 -2.314 -15.702 1.00 77.19 84 PHE A C 1
ATOM 710 O O . PHE A 1 84 ? 4.249 -2.818 -16.307 1.00 77.19 84 PHE A O 1
ATOM 717 N N . LYS A 1 85 ? 2.304 -1.672 -16.309 1.00 79.75 85 LYS A N 1
ATOM 718 C CA . LYS A 1 85 ? 2.251 -1.481 -17.752 1.00 79.75 85 LYS A CA 1
ATOM 719 C C . LYS A 1 85 ? 3.389 -0.579 -18.229 1.00 79.75 85 LYS A C 1
ATOM 721 O O . LYS A 1 85 ? 4.105 -0.966 -19.145 1.00 79.75 85 LYS A O 1
ATOM 726 N N . GLU A 1 86 ? 3.608 0.550 -17.559 1.00 72.12 86 GLU A N 1
ATOM 727 C CA . GLU A 1 86 ? 4.688 1.492 -17.885 1.00 72.12 86 GLU A CA 1
ATOM 728 C C . GLU A 1 86 ? 6.076 0.843 -17.791 1.00 72.12 86 GLU A C 1
ATOM 730 O O . GLU A 1 86 ? 6.907 1.007 -18.682 1.00 72.12 86 GLU A O 1
ATOM 735 N N . ILE A 1 87 ? 6.328 0.042 -16.753 1.00 70.69 87 ILE A N 1
ATOM 736 C CA . ILE A 1 87 ? 7.616 -0.646 -16.590 1.00 70.69 87 ILE A CA 1
ATOM 737 C C . ILE A 1 87 ? 7.797 -1.775 -17.598 1.00 70.69 87 ILE A C 1
ATOM 739 O O . ILE A 1 87 ? 8.910 -1.998 -18.074 1.00 70.69 87 ILE A O 1
ATOM 743 N N . ASN A 1 88 ? 6.731 -2.508 -17.919 1.00 68.75 88 ASN A N 1
ATOM 744 C CA . ASN A 1 88 ? 6.804 -3.571 -18.913 1.00 68.75 88 ASN A CA 1
ATOM 745 C C . ASN A 1 88 ? 7.099 -3.002 -20.310 1.00 68.75 88 ASN A C 1
ATOM 747 O O . ASN A 1 88 ? 7.892 -3.591 -21.038 1.00 68.75 88 ASN A O 1
ATOM 751 N N . ASP A 1 89 ? 6.541 -1.833 -20.634 1.00 70.19 89 ASP A N 1
ATOM 752 C CA . ASP A 1 89 ? 6.825 -1.106 -21.875 1.00 70.19 89 ASP A CA 1
ATOM 753 C C . ASP A 1 89 ? 8.265 -0.544 -21.910 1.00 70.19 89 ASP A C 1
ATOM 755 O O . ASP A 1 89 ? 8.855 -0.460 -22.981 1.00 70.19 89 ASP A O 1
ATOM 759 N N . LEU A 1 90 ? 8.868 -0.211 -20.758 1.00 62.75 90 LEU A N 1
ATOM 760 C CA . LEU A 1 90 ? 10.278 0.217 -20.647 1.00 62.75 90 LEU A CA 1
ATOM 761 C C . LEU A 1 90 ? 11.299 -0.937 -20.700 1.00 62.75 90 LEU A C 1
ATOM 763 O O . LEU A 1 90 ? 12.498 -0.698 -20.854 1.00 62.75 90 LEU A O 1
ATOM 767 N N . LEU A 1 91 ? 10.856 -2.181 -20.499 1.00 57.88 91 LEU A N 1
ATOM 768 C CA . LEU A 1 91 ? 11.713 -3.374 -20.454 1.00 57.88 91 LEU A CA 1
ATOM 769 C C . LEU A 1 91 ? 11.713 -4.197 -21.757 1.00 57.88 91 LEU A C 1
ATOM 771 O O . LEU A 1 91 ? 12.525 -5.128 -21.853 1.00 57.88 91 LEU A O 1
ATOM 775 N N . LEU A 1 92 ? 10.821 -3.875 -22.702 1.00 51.62 92 LEU A N 1
ATOM 776 C CA . LEU A 1 92 ? 10.683 -4.458 -24.046 1.00 51.62 92 LEU A CA 1
ATOM 777 C C . LEU A 1 92 ? 11.436 -3.633 -25.097 1.00 51.62 92 LEU A C 1
ATOM 779 O O . LEU A 1 92 ? 11.998 -4.276 -26.013 1.00 51.62 92 LEU A O 1
#

Foldseek 3Di:
DVVVVVVVVVVVVVVVVVLVVLVVVLVVLVVVLVVVVVVQPDPVCPVVVVVSLVSVVVSLVSLVVCVVVVRHPPRDPCPSVVVVVVVVVVVD

Nearest PDB structures (foldseek):
  6tms-assembly1_C  TM=8.494E-01  e=7.558E+00  synthetic construct
  7bg3-assembly1_A-2  TM=3.650E-01  e=3.911E+00  Homo sapiens

Secondary structure (DSSP, 8-state):
-HHHHHHHHHHHHHHHHHHHHHHHHHHHHHHHHHHHHHT--SGGGHHHHHHHHHHHHHHHHHHHHHHHTTS-TT--TTHHHHHHHHHHHHH-

Sequence (92 aa):
MLYGLFTFTQLYGLYQKVVNKIVSVVNKLDKELDELNTLSENPEKKHNLKKWLVERKAIHEIKKILHEADKYEKYDEKELDKEFKEINDLLL

Organism: Enterococcus faecium (NCBI:txid1352)